Protein AF-A0A7R9MTL4-F1 (afdb_monomer_lite)

Secondary structure (DSSP, 8-state):
---PPPP----------------PPPP-------------------------------PPPPPHHHH---HHHHHHHHHHHHHHHHHHHHHHHHHHHHHHHHHGGGS-------TTTTPPPPTTPPPTT-HHHHHHHHHSTTHHHHTT--

Sequence (150 aa):
MGRKRKEEDVSDEDIDFEDIDGEEPLEQTVDSGQEVDDLEVEETNDEITDAKAEQKVLFPETSVLSQIKNKLRRREMYVKLKKQKKEAKKESRTERQNMAKAMGEKAIKQVPKTIESMREPDETMVDPEDEEVKIDESLDEMSAYFRKDV

Organism: NCBI:txid334625

Structure (mmCIF, N/CA/C/O backbone):
data_AF-A0A7R9MTL4-F1
#
_entry.id   AF-A0A7R9MTL4-F1
#
loop_
_atom_site.group_PDB
_atom_site.id
_atom_site.type_symbol
_atom_site.label_atom_id
_atom_site.label_alt_id
_atom_site.label_comp_id
_atom_site.label_asym_id
_atom_site.label_entity_id
_atom_site.label_seq_id
_atom_site.pdbx_PDB_ins_code
_atom_site.Cartn_x
_atom_site.Cartn_y
_atom_site.Cartn_z
_atom_site.occupancy
_atom_site.B_iso_or_equiv
_atom_site.auth_seq_id
_atom_site.auth_comp_id
_atom_site.auth_asym_id
_atom_site.auth_atom_id
_atom_site.pdbx_PDB_model_num
ATOM 1 N N . MET A 1 1 ? 29.303 24.421 34.034 1.00 43.44 1 MET A N 1
ATOM 2 C CA . MET A 1 1 ? 28.237 23.685 34.748 1.00 43.44 1 MET A CA 1
ATOM 3 C C . MET A 1 1 ? 28.032 22.332 34.076 1.00 43.44 1 MET A C 1
ATOM 5 O O . MET A 1 1 ? 27.235 22.226 33.156 1.00 43.44 1 MET A O 1
ATOM 9 N N . GLY A 1 2 ? 28.802 21.318 34.474 1.00 45.28 2 GLY A N 1
ATOM 10 C CA . GLY A 1 2 ? 28.614 19.940 34.012 1.00 45.28 2 GLY A CA 1
ATOM 11 C C . GLY A 1 2 ? 27.798 19.165 35.042 1.00 45.28 2 GLY A C 1
ATOM 12 O O . GLY A 1 2 ? 28.145 19.185 36.221 1.00 45.28 2 GLY A O 1
ATOM 13 N N . ARG A 1 3 ? 26.708 18.513 34.628 1.00 57.09 3 ARG A N 1
ATOM 14 C CA . ARG A 1 3 ? 25.953 17.609 35.507 1.00 57.09 3 ARG A CA 1
ATOM 15 C C . ARG A 1 3 ? 26.629 16.238 35.488 1.00 57.09 3 ARG A C 1
ATOM 17 O O . ARG A 1 3 ? 26.633 15.572 34.457 1.00 57.09 3 ARG A O 1
ATOM 24 N N . LYS A 1 4 ? 27.208 15.842 36.624 1.00 45.78 4 LYS A N 1
ATOM 25 C CA . LYS A 1 4 ? 27.644 14.466 36.899 1.00 45.78 4 LYS A CA 1
ATOM 26 C C . LYS A 1 4 ? 26.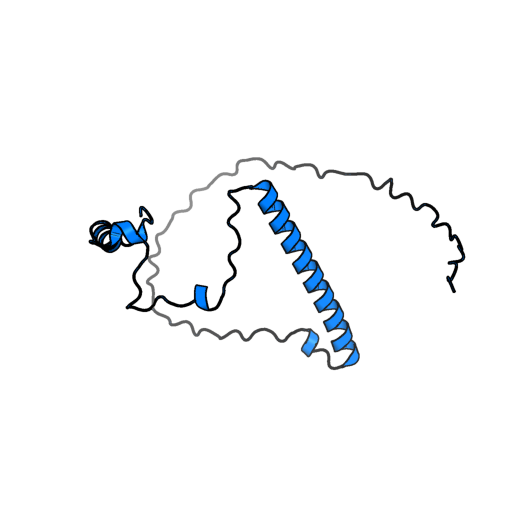401 13.569 36.971 1.00 45.78 4 LYS A C 1
ATOM 28 O O . LYS A 1 4 ? 25.476 13.892 37.714 1.00 45.78 4 LYS A O 1
ATOM 33 N N . ARG A 1 5 ? 26.370 12.475 36.204 1.00 54.62 5 ARG A N 1
ATOM 34 C CA . ARG A 1 5 ? 25.430 11.367 36.428 1.00 54.62 5 ARG A CA 1
ATOM 35 C C . ARG A 1 5 ? 25.953 10.567 37.621 1.00 54.62 5 ARG A C 1
ATOM 37 O O . ARG A 1 5 ? 27.121 10.195 37.625 1.00 54.62 5 ARG A O 1
ATOM 44 N N . LYS A 1 6 ? 25.115 10.414 38.644 1.00 49.44 6 LYS A N 1
ATOM 45 C CA . LYS A 1 6 ? 25.324 9.495 39.763 1.00 49.44 6 LYS A CA 1
ATOM 46 C C . LYS A 1 6 ? 24.877 8.108 39.291 1.00 49.44 6 LYS A C 1
ATOM 48 O O . LYS A 1 6 ? 23.799 8.007 38.710 1.00 49.44 6 LYS A O 1
ATOM 53 N N . GLU A 1 7 ? 25.734 7.120 39.493 1.00 50.44 7 GLU A N 1
ATOM 54 C CA . GLU A 1 7 ? 25.444 5.689 39.383 1.00 50.44 7 GLU A CA 1
ATOM 55 C C . GLU A 1 7 ? 24.475 5.278 40.497 1.00 50.44 7 GLU A C 1
ATOM 57 O O . GLU A 1 7 ? 24.648 5.726 41.631 1.00 50.44 7 GLU A O 1
ATOM 62 N N . GLU A 1 8 ? 23.496 4.436 40.171 1.00 49.03 8 GLU A N 1
ATOM 63 C CA . GLU A 1 8 ? 22.935 3.443 41.091 1.00 49.03 8 GLU A CA 1
ATOM 64 C C . GLU A 1 8 ? 22.718 2.161 40.279 1.00 49.03 8 GLU A C 1
ATOM 66 O O . GLU A 1 8 ? 21.912 2.125 39.346 1.00 49.03 8 GLU A O 1
ATOM 71 N N . ASP A 1 9 ? 23.526 1.157 40.608 1.00 45.81 9 ASP A N 1
ATOM 72 C CA . ASP A 1 9 ? 23.437 -0.217 40.141 1.00 45.81 9 ASP A CA 1
ATOM 73 C C . ASP A 1 9 ? 22.180 -0.883 40.719 1.00 45.81 9 ASP A C 1
ATOM 75 O O . ASP A 1 9 ? 21.939 -0.827 41.927 1.00 45.81 9 ASP A O 1
ATOM 79 N N . VAL A 1 10 ? 21.403 -1.551 39.866 1.00 51.12 10 VAL A N 1
ATOM 80 C CA . VAL A 1 10 ? 20.471 -2.601 40.285 1.00 51.12 10 VAL A CA 1
ATOM 81 C C . VAL A 1 10 ? 20.850 -3.844 39.495 1.00 51.12 10 VAL A C 1
ATOM 83 O O . VAL A 1 10 ? 20.811 -3.854 38.268 1.00 51.12 10 VAL A O 1
ATOM 86 N N . SER A 1 11 ? 21.303 -4.840 40.243 1.00 38.91 11 SER A N 1
ATOM 87 C CA . SER A 1 11 ? 21.580 -6.206 39.832 1.00 38.91 11 SER A CA 1
ATOM 88 C C . SER A 1 11 ? 20.337 -6.839 39.206 1.00 38.91 11 SER A C 1
ATOM 90 O O . SER A 1 11 ? 19.365 -7.089 39.917 1.00 38.91 11 SER A O 1
ATOM 92 N N . ASP A 1 12 ? 20.378 -7.112 37.904 1.00 42.69 12 ASP A N 1
ATOM 93 C CA . ASP A 1 12 ? 19.474 -8.087 37.298 1.00 42.69 12 ASP A CA 1
ATOM 94 C C . ASP A 1 12 ? 20.112 -9.460 37.499 1.00 42.69 12 ASP A C 1
ATOM 96 O O . ASP A 1 12 ? 21.080 -9.831 36.836 1.00 42.69 12 ASP A O 1
ATOM 100 N N . GLU A 1 13 ? 19.601 -10.140 38.520 1.00 44.97 13 GLU A N 1
ATOM 101 C CA . GLU A 1 13 ? 19.860 -11.536 38.827 1.00 44.97 13 GLU A CA 1
ATOM 102 C C . GLU A 1 13 ? 19.476 -12.428 37.642 1.00 44.97 13 GLU A C 1
ATOM 104 O O . GLU A 1 13 ? 18.471 -12.219 36.954 1.00 44.97 13 GLU A O 1
ATOM 109 N N . ASP A 1 14 ? 20.329 -13.420 37.432 1.00 41.97 14 ASP A N 1
ATOM 110 C CA . ASP A 1 14 ? 20.289 -14.421 36.384 1.00 41.97 14 ASP A CA 1
ATOM 111 C C . ASP A 1 14 ? 18.937 -15.157 36.341 1.00 41.97 14 ASP A C 1
ATOM 113 O O . ASP A 1 14 ? 18.472 -15.720 37.334 1.00 41.97 14 ASP A O 1
ATOM 117 N N . ILE A 1 15 ? 18.306 -15.186 35.163 1.00 41.72 15 ILE A N 1
ATOM 118 C CA . ILE A 1 15 ? 17.316 -16.213 34.826 1.00 41.72 15 ILE A CA 1
ATOM 119 C C . ILE A 1 15 ? 17.931 -17.037 33.703 1.00 41.72 15 ILE A C 1
ATOM 121 O O . ILE A 1 15 ? 17.840 -16.685 32.524 1.00 41.72 15 ILE A O 1
ATOM 125 N N . ASP A 1 16 ? 18.576 -18.121 34.117 1.00 33.78 16 ASP A N 1
ATOM 126 C CA . ASP A 1 16 ? 19.090 -19.178 33.262 1.00 33.78 16 ASP A CA 1
ATOM 127 C C . ASP A 1 16 ? 17.933 -19.781 32.449 1.00 33.78 16 ASP A C 1
ATOM 129 O O . ASP A 1 16 ? 17.029 -20.426 32.979 1.00 33.78 16 ASP A O 1
ATOM 133 N N . PHE A 1 17 ? 17.933 -19.517 31.141 1.00 45.72 17 PHE A N 1
ATOM 134 C CA . PHE A 1 17 ? 17.063 -20.159 30.152 1.00 45.72 17 PHE A CA 1
ATOM 135 C C . PHE A 1 17 ? 17.842 -21.300 29.484 1.00 45.72 17 PHE A C 1
ATOM 137 O O . PHE A 1 17 ? 18.039 -21.321 28.271 1.00 45.72 17 PHE A O 1
ATOM 144 N N . GLU A 1 18 ? 18.344 -22.220 30.299 1.00 46.16 18 GLU A N 1
ATOM 145 C CA . GLU A 1 18 ? 18.786 -23.544 29.868 1.00 46.16 18 GLU A CA 1
ATOM 146 C C . GLU A 1 18 ? 17.813 -24.563 30.487 1.00 46.16 18 GLU A C 1
ATOM 148 O O . GLU A 1 18 ? 17.325 -24.349 31.594 1.00 46.16 18 GLU A O 1
ATOM 153 N N . ASP A 1 19 ? 17.488 -25.616 29.731 1.00 42.50 19 ASP A N 1
ATOM 154 C CA . ASP A 1 19 ? 16.594 -26.743 30.071 1.00 42.50 19 ASP A CA 1
ATOM 155 C C . ASP A 1 19 ? 15.106 -26.637 29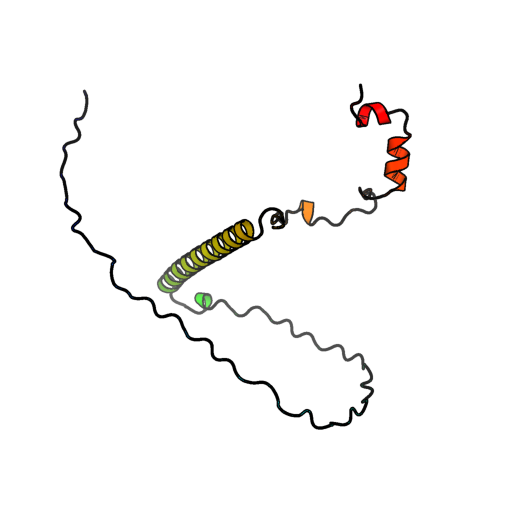.662 1.00 42.50 19 ASP A C 1
ATOM 157 O O . ASP A 1 19 ? 14.190 -26.794 30.472 1.00 42.50 19 ASP A O 1
ATOM 161 N N . ILE A 1 20 ? 14.838 -26.490 28.357 1.00 42.34 20 ILE A N 1
ATOM 162 C CA . ILE A 1 20 ? 13.686 -27.182 27.744 1.00 42.34 20 ILE A CA 1
ATOM 163 C C . ILE A 1 20 ? 14.208 -28.005 26.568 1.00 42.34 20 ILE A C 1
ATOM 165 O O . ILE A 1 20 ? 14.437 -27.499 25.468 1.00 42.34 20 ILE A O 1
ATOM 169 N N . ASP A 1 21 ? 14.430 -29.275 26.881 1.00 37.78 21 ASP A N 1
ATOM 170 C CA . ASP A 1 21 ? 14.909 -30.337 26.016 1.00 37.78 21 ASP A CA 1
ATOM 171 C C . ASP A 1 21 ? 14.090 -30.476 24.730 1.00 37.78 21 ASP A C 1
ATOM 173 O O . ASP A 1 21 ? 12.860 -30.369 24.708 1.00 37.78 21 ASP A O 1
ATOM 177 N N . GLY A 1 22 ? 14.813 -30.731 23.641 1.00 45.78 22 GLY A N 1
ATOM 178 C CA . GLY A 1 22 ? 14.243 -31.108 22.362 1.00 45.78 22 GLY A CA 1
ATOM 179 C C . GLY A 1 22 ? 13.649 -32.513 22.394 1.00 45.78 22 GLY A C 1
ATOM 180 O O . GLY A 1 22 ? 14.281 -33.461 22.850 1.00 45.78 22 GLY A O 1
ATOM 181 N N . GLU A 1 23 ? 12.473 -32.648 21.793 1.00 48.28 23 GLU A N 1
ATOM 182 C CA . GLU A 1 23 ? 12.003 -33.911 21.236 1.00 48.28 23 GLU A CA 1
ATOM 183 C C . GLU A 1 23 ? 11.584 -33.668 19.781 1.00 48.28 23 GLU A C 1
ATOM 185 O O . GLU A 1 23 ? 10.678 -32.885 19.482 1.00 48.28 23 GLU A O 1
ATOM 190 N N . GLU A 1 24 ? 12.300 -34.318 18.865 1.00 55.97 24 GLU A N 1
ATOM 191 C CA . GLU A 1 24 ? 11.935 -34.446 17.456 1.00 55.97 24 GLU A CA 1
ATOM 192 C C . GLU A 1 24 ? 10.716 -35.378 17.313 1.00 55.97 24 GLU A C 1
ATOM 194 O O . GLU A 1 24 ? 10.703 -36.452 17.921 1.00 55.97 24 GLU A O 1
ATOM 199 N N . PRO A 1 25 ? 9.699 -35.055 16.494 1.00 44.91 25 PRO A N 1
ATOM 200 C CA . PRO A 1 25 ? 8.652 -36.018 16.185 1.00 44.91 25 PRO A CA 1
ATOM 201 C C . PRO A 1 25 ? 9.086 -36.973 15.059 1.00 44.91 25 PRO A C 1
ATOM 203 O O . PRO A 1 25 ? 9.337 -36.561 13.928 1.00 44.91 25 PRO A O 1
ATOM 206 N N . LEU A 1 26 ? 9.122 -38.263 15.403 1.00 39.19 26 LEU A N 1
ATOM 207 C CA . LEU A 1 26 ? 9.328 -39.430 14.539 1.00 39.19 26 LEU A CA 1
ATOM 208 C C . LEU A 1 26 ? 8.418 -39.439 13.295 1.00 39.19 26 LEU A C 1
ATOM 210 O O . LEU A 1 26 ? 7.195 -39.332 13.400 1.00 39.19 26 LEU A O 1
ATOM 214 N N . GLU A 1 27 ? 9.024 -39.666 12.129 1.00 37.72 27 GLU A N 1
ATOM 215 C CA . GLU A 1 27 ? 8.343 -39.959 10.865 1.00 37.72 27 GLU A CA 1
ATOM 216 C C . GLU A 1 27 ? 7.611 -41.313 10.938 1.00 37.72 27 GLU A C 1
ATOM 218 O O . GLU A 1 27 ? 8.221 -42.352 11.196 1.00 37.72 27 GLU A O 1
ATOM 223 N N . GLN A 1 28 ? 6.301 -41.321 10.674 1.00 35.16 28 GLN A N 1
ATOM 224 C CA . GLN A 1 28 ? 5.556 -42.541 10.355 1.00 35.16 28 GLN A CA 1
ATOM 225 C C . GLN A 1 28 ? 5.428 -42.676 8.839 1.00 35.16 28 GLN A C 1
ATOM 227 O O . GLN A 1 28 ? 4.692 -41.940 8.182 1.00 35.16 28 GLN A O 1
ATOM 232 N N . THR A 1 29 ? 6.143 -43.657 8.300 1.00 34.06 29 THR A N 1
ATOM 233 C CA . THR A 1 29 ? 5.921 -44.228 6.977 1.00 34.06 29 THR A CA 1
ATOM 234 C C . THR A 1 29 ? 4.699 -45.146 7.037 1.00 34.06 29 THR A C 1
ATOM 236 O O . THR A 1 29 ? 4.691 -46.138 7.765 1.00 34.06 29 THR A O 1
ATOM 239 N N . VAL A 1 30 ? 3.650 -44.829 6.274 1.00 39.16 30 VAL A N 1
ATOM 240 C CA . VAL A 1 30 ? 2.573 -45.781 5.969 1.00 39.16 30 VAL A CA 1
ATOM 241 C C . VAL A 1 30 ? 2.644 -46.169 4.500 1.00 39.16 30 VAL A C 1
ATOM 243 O O . VAL A 1 30 ? 2.330 -45.408 3.590 1.00 39.16 30 VAL A O 1
ATOM 246 N N . ASP A 1 31 ? 3.226 -47.351 4.368 1.00 31.19 31 ASP A N 1
ATOM 247 C CA . ASP A 1 31 ? 3.025 -48.432 3.420 1.00 31.19 31 ASP A CA 1
ATOM 248 C C . ASP A 1 31 ? 2.074 -48.222 2.231 1.00 31.19 31 ASP A C 1
ATOM 250 O O . ASP A 1 31 ? 0.914 -47.822 2.330 1.00 31.19 31 ASP A O 1
ATOM 254 N N . SER A 1 32 ? 2.641 -48.589 1.093 1.00 32.59 32 SER A N 1
ATOM 255 C CA . SER A 1 32 ? 2.067 -48.756 -0.226 1.00 32.59 32 SER A CA 1
ATOM 256 C C . SER A 1 32 ? 1.044 -49.885 -0.304 1.00 32.59 32 SER A C 1
ATOM 258 O O . SER A 1 32 ? 1.270 -50.973 0.211 1.00 32.59 32 SER A O 1
ATOM 260 N N . GLY A 1 33 ? 0.029 -49.673 -1.141 1.00 36.09 33 GLY A N 1
ATOM 261 C CA . GLY A 1 33 ? -0.647 -50.756 -1.850 1.00 36.09 33 GLY A CA 1
ATOM 262 C C . GLY A 1 33 ? -2.014 -51.114 -1.291 1.00 36.09 33 GLY A C 1
ATOM 263 O O . GLY A 1 33 ? -2.142 -51.996 -0.448 1.00 36.09 33 GLY A O 1
ATOM 264 N N . GLN A 1 34 ? -3.054 -50.507 -1.861 1.00 37.84 34 GLN A N 1
ATOM 265 C CA . GLN A 1 34 ? -4.348 -51.167 -1.917 1.00 37.84 34 GLN A CA 1
ATOM 266 C C . GLN A 1 34 ? -4.980 -50.982 -3.295 1.00 37.84 34 GLN A C 1
ATOM 268 O O . GLN A 1 34 ? -4.910 -49.913 -3.899 1.00 37.84 34 GLN A O 1
ATOM 273 N N . GLU A 1 35 ? -5.466 -52.115 -3.781 1.00 33.41 35 GLU A N 1
ATOM 274 C CA . GLU A 1 35 ? -5.873 -52.477 -5.131 1.00 33.41 35 GLU A CA 1
ATOM 275 C C . GLU A 1 35 ? -6.940 -51.537 -5.711 1.00 33.41 35 GLU A C 1
ATOM 277 O O . GLU A 1 35 ? -7.891 -51.146 -5.036 1.00 33.41 35 GLU A O 1
ATOM 282 N N . VAL A 1 36 ? -6.757 -51.165 -6.980 1.00 34.59 36 VAL A N 1
ATOM 283 C CA . VAL A 1 36 ? -7.752 -50.450 -7.783 1.00 34.59 36 VAL A CA 1
ATOM 284 C C . VAL A 1 36 ? -8.660 -51.484 -8.443 1.00 34.59 36 VAL A C 1
ATOM 286 O O . VAL A 1 36 ? -8.290 -52.077 -9.451 1.00 34.59 36 VAL A O 1
ATOM 289 N N . ASP A 1 37 ? -9.824 -51.724 -7.843 1.00 34.00 37 ASP A N 1
ATOM 290 C CA . ASP A 1 37 ? -10.902 -52.479 -8.480 1.00 34.00 37 ASP A CA 1
ATOM 291 C C . ASP A 1 37 ? -11.561 -51.630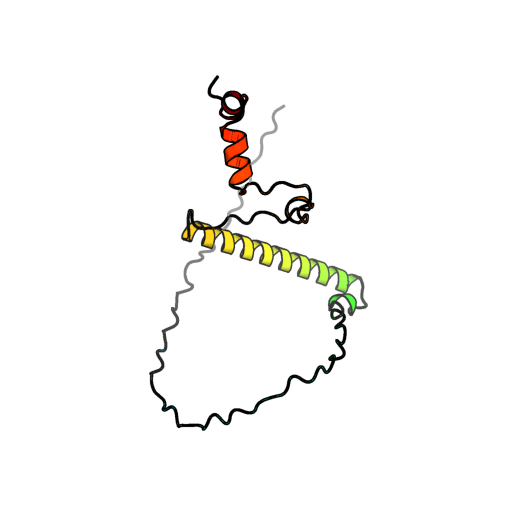 -9.576 1.00 34.00 37 ASP A C 1
ATOM 293 O O . ASP A 1 37 ? -11.927 -50.468 -9.368 1.00 34.00 37 ASP A O 1
ATOM 297 N N . ASP A 1 38 ? -11.687 -52.248 -10.748 1.00 36.47 38 ASP A N 1
ATOM 298 C CA . ASP A 1 38 ? -12.305 -51.739 -11.966 1.00 36.47 38 ASP A CA 1
ATOM 299 C C . ASP A 1 38 ? -13.729 -51.208 -11.718 1.00 36.47 38 ASP A C 1
ATOM 301 O O . ASP A 1 38 ? -14.662 -51.965 -11.440 1.00 36.47 38 ASP A O 1
ATOM 305 N N . LEU A 1 39 ? -13.912 -49.894 -11.876 1.00 37.19 39 LEU A N 1
ATOM 306 C CA . LEU A 1 39 ? -15.225 -49.264 -11.999 1.00 37.19 39 LEU A CA 1
ATOM 307 C C . LEU A 1 39 ? -15.362 -48.678 -13.404 1.00 37.19 39 LEU A C 1
ATOM 309 O O . LEU A 1 39 ? -14.647 -47.749 -13.784 1.00 37.19 39 LEU A O 1
ATOM 313 N N . GLU A 1 40 ? -16.287 -49.271 -14.158 1.00 38.22 40 GLU A N 1
ATOM 314 C CA . GLU A 1 40 ? -16.760 -48.847 -15.474 1.00 38.22 40 GLU A CA 1
ATOM 315 C C . GLU A 1 40 ? -17.004 -47.331 -15.516 1.00 38.22 40 GLU A C 1
ATOM 317 O O . GLU A 1 40 ? -17.852 -46.789 -14.805 1.00 38.22 40 GLU A O 1
ATOM 322 N N . VAL A 1 41 ? -16.251 -46.641 -16.376 1.00 39.88 41 VAL A N 1
ATOM 323 C CA . VAL A 1 41 ? -16.496 -45.241 -16.726 1.00 39.88 41 VAL A CA 1
ATOM 324 C C . VAL A 1 41 ? -17.621 -45.222 -17.758 1.00 39.88 41 VAL A C 1
ATOM 326 O O . VAL A 1 41 ? -17.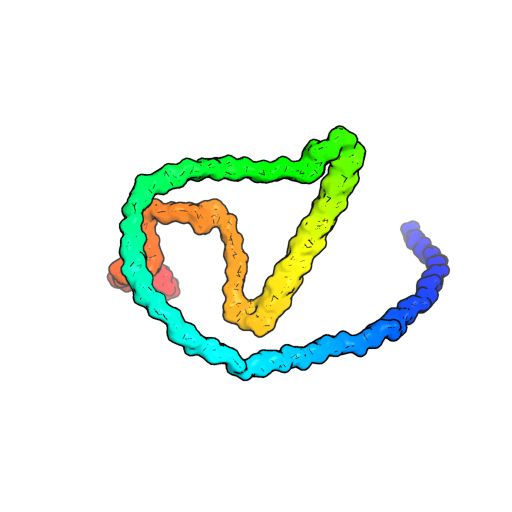385 -45.276 -18.962 1.00 39.88 41 VAL A O 1
ATOM 329 N N . GLU A 1 42 ? -18.858 -45.180 -17.272 1.00 41.78 42 GLU A N 1
ATOM 330 C CA . GLU A 1 42 ? -20.013 -44.782 -18.075 1.00 41.78 42 GLU A CA 1
ATOM 331 C C . GLU A 1 42 ? -19.890 -43.278 -18.368 1.00 41.78 42 GLU A C 1
ATOM 333 O O . GLU A 1 42 ? -20.076 -42.428 -17.490 1.00 41.78 42 GLU A O 1
ATOM 338 N N . GLU A 1 43 ? -19.524 -42.947 -19.609 1.00 43.44 43 GLU A N 1
ATOM 339 C CA . GLU A 1 43 ? -19.521 -41.582 -20.137 1.00 43.44 43 GLU A CA 1
ATOM 340 C C . GLU A 1 43 ? -20.956 -41.035 -20.163 1.00 43.44 43 GLU A C 1
ATOM 342 O O . GLU A 1 43 ? -21.703 -41.170 -21.135 1.00 43.44 43 GLU A O 1
ATOM 347 N N . THR A 1 44 ? -21.350 -40.382 -19.074 1.00 32.12 44 THR A N 1
ATOM 348 C CA . THR A 1 44 ? -22.546 -39.545 -19.046 1.00 32.12 44 THR A CA 1
ATOM 349 C C . THR A 1 44 ? -22.204 -38.204 -19.692 1.00 32.12 44 THR A C 1
ATOM 351 O O . THR A 1 44 ? -21.506 -37.362 -19.135 1.00 32.12 44 THR A O 1
ATOM 354 N N . ASN A 1 45 ? -22.661 -38.040 -20.937 1.00 41.53 45 ASN A N 1
ATOM 355 C CA . ASN A 1 45 ? -22.710 -36.755 -21.627 1.00 41.53 45 ASN A CA 1
ATOM 356 C C . ASN A 1 45 ? -23.665 -35.824 -20.867 1.00 41.53 45 ASN A C 1
ATOM 358 O O . ASN A 1 45 ? -24.861 -35.781 -21.156 1.00 41.53 45 ASN A O 1
ATOM 362 N N . ASP A 1 46 ? -23.133 -35.086 -19.897 1.00 37.12 46 ASP A N 1
ATOM 363 C CA . ASP A 1 46 ? -23.851 -34.000 -19.242 1.00 37.12 46 ASP A CA 1
ATOM 364 C C . ASP A 1 46 ? -23.862 -32.781 -20.171 1.00 37.12 46 ASP A C 1
ATOM 366 O O . ASP A 1 46 ? -22.915 -31.996 -20.266 1.00 37.12 46 ASP A O 1
ATOM 370 N N . GLU A 1 47 ? -24.967 -32.661 -20.903 1.00 39.75 47 GLU A N 1
ATOM 371 C CA . GLU A 1 47 ? -25.345 -31.480 -21.665 1.00 39.75 47 GLU A CA 1
ATOM 372 C C . GLU A 1 47 ? -25.244 -30.229 -20.776 1.00 39.75 47 GLU A C 1
ATOM 374 O O . GLU A 1 47 ? -25.928 -30.091 -19.758 1.00 39.75 47 GLU A O 1
ATOM 379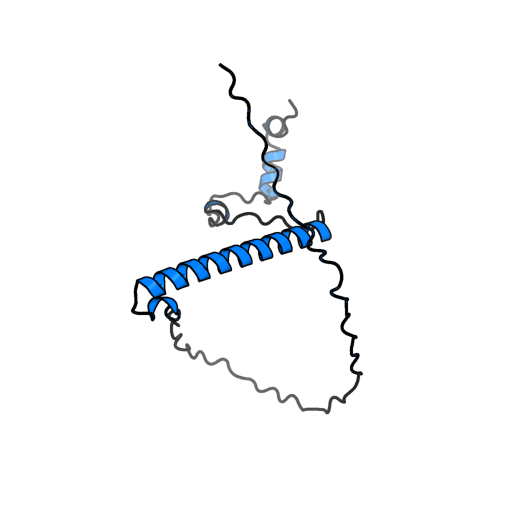 N N . ILE A 1 48 ? -24.389 -29.286 -21.177 1.00 39.44 48 ILE A N 1
ATOM 380 C CA . ILE A 1 48 ? -24.279 -27.964 -20.558 1.00 39.44 48 ILE A CA 1
ATOM 381 C C . ILE A 1 48 ? -25.571 -27.206 -20.871 1.00 39.44 48 ILE A C 1
ATOM 383 O O . ILE A 1 48 ? -25.694 -26.533 -21.893 1.00 39.44 48 ILE A O 1
ATOM 387 N N . THR A 1 49 ? -26.567 -27.329 -19.998 1.00 33.50 49 THR A N 1
ATOM 388 C CA . THR A 1 49 ? -27.721 -26.435 -20.013 1.00 33.50 49 THR A CA 1
ATOM 389 C C . THR A 1 49 ? -27.322 -25.122 -19.348 1.00 33.50 49 THR A C 1
ATOM 391 O O . THR A 1 49 ? -26.946 -25.113 -18.174 1.00 33.50 49 THR A O 1
ATOM 394 N N . ASP A 1 50 ? -27.431 -24.017 -20.089 1.00 42.28 50 ASP A N 1
ATOM 395 C CA . ASP A 1 50 ? -27.252 -22.635 -19.632 1.00 42.28 50 ASP A CA 1
ATOM 396 C C . ASP A 1 50 ? -28.302 -22.237 -18.574 1.00 42.28 50 ASP A C 1
ATOM 398 O O . ASP A 1 50 ? -29.197 -21.418 -18.794 1.00 42.28 50 ASP A O 1
ATOM 402 N N . ALA A 1 51 ? -28.201 -22.810 -17.378 1.00 43.91 51 ALA A N 1
ATOM 403 C CA . ALA A 1 51 ? -28.897 -22.337 -16.198 1.00 43.91 51 ALA A CA 1
ATOM 404 C C . ALA A 1 51 ? -28.016 -21.272 -15.548 1.00 43.91 51 ALA A C 1
ATOM 406 O O . ALA A 1 51 ? -27.083 -21.562 -14.800 1.00 43.91 51 ALA A O 1
ATOM 407 N N . LYS A 1 52 ? -28.316 -20.011 -15.865 1.00 46.50 52 LYS A N 1
ATOM 408 C CA . LYS A 1 52 ? -27.782 -18.814 -15.212 1.00 46.50 52 LYS A CA 1
ATOM 409 C C . LYS A 1 52 ? -28.075 -18.901 -13.711 1.00 46.50 52 LYS A C 1
ATOM 411 O O . LYS A 1 52 ? -29.111 -18.437 -13.244 1.00 46.50 52 LYS A O 1
ATOM 416 N N . ALA A 1 53 ? -27.174 -19.554 -12.981 1.00 51.38 53 ALA A N 1
ATOM 417 C CA . ALA A 1 53 ? -27.224 -19.700 -11.541 1.00 51.38 53 ALA A CA 1
ATOM 418 C C . ALA A 1 53 ? -27.319 -18.301 -10.936 1.00 51.38 53 ALA A C 1
ATOM 420 O O . ALA A 1 53 ? -26.449 -17.456 -11.156 1.00 51.38 53 ALA A O 1
ATOM 421 N N . GLU A 1 54 ? -28.412 -18.045 -10.224 1.00 59.44 54 GLU A N 1
ATOM 422 C CA . GLU A 1 54 ? -28.624 -16.824 -9.465 1.00 59.44 54 GLU A CA 1
ATOM 423 C C . GLU A 1 54 ? -27.452 -16.659 -8.495 1.00 59.44 54 GLU A C 1
ATOM 425 O O . GLU A 1 54 ? -27.396 -17.282 -7.432 1.00 59.44 54 GLU A O 1
ATOM 430 N N . GLN A 1 55 ? -26.469 -15.852 -8.891 1.00 66.38 55 GLN A N 1
ATOM 431 C CA . GLN A 1 55 ? -25.328 -15.520 -8.059 1.00 66.38 55 GLN A CA 1
ATOM 432 C C . GLN A 1 55 ? -25.852 -14.727 -6.862 1.00 66.38 55 GLN A C 1
ATOM 434 O O . GLN A 1 55 ? -26.008 -13.506 -6.913 1.00 66.38 55 GLN A O 1
ATOM 439 N N . LYS A 1 56 ? -26.153 -15.430 -5.767 1.00 69.50 56 LYS A N 1
ATOM 440 C CA . LYS A 1 56 ? -26.353 -14.814 -4.458 1.00 69.50 56 LYS A CA 1
ATOM 441 C C . LYS A 1 56 ? -25.081 -14.048 -4.134 1.00 69.50 56 LYS A C 1
ATOM 443 O O . LYS A 1 56 ? -24.054 -14.640 -3.815 1.00 69.50 56 LYS A O 1
ATOM 448 N N . VAL A 1 57 ? -25.158 -12.725 -4.230 1.00 71.69 57 VAL A N 1
ATOM 449 C CA . VAL A 1 57 ? -24.108 -11.819 -3.776 1.00 71.69 57 VAL A CA 1
ATOM 450 C C . VAL A 1 57 ? -23.929 -12.067 -2.277 1.00 71.69 57 VAL A C 1
ATOM 452 O O . VAL A 1 57 ? -24.751 -11.638 -1.466 1.00 71.69 57 VAL A O 1
ATOM 455 N N . LEU A 1 58 ? -22.894 -12.826 -1.902 1.00 74.88 58 LEU A N 1
ATOM 456 C CA . LEU A 1 58 ? -22.526 -13.010 -0.504 1.00 74.88 58 LEU A CA 1
ATOM 457 C C . LEU A 1 58 ? -21.984 -11.678 0.007 1.00 74.88 58 LEU A C 1
ATOM 459 O O . LEU A 1 58 ? -20.864 -11.273 -0.307 1.00 74.88 58 LEU A O 1
ATOM 463 N N . PHE A 1 59 ? -22.795 -10.982 0.795 1.00 70.62 59 PHE A N 1
ATOM 464 C CA . PHE A 1 59 ? -22.305 -9.850 1.561 1.00 70.62 59 PHE A CA 1
ATOM 465 C C . PHE A 1 59 ? -21.268 -10.346 2.574 1.00 70.62 59 PHE A C 1
ATOM 467 O O . PHE A 1 59 ? -21.464 -11.406 3.175 1.00 70.62 59 PHE A O 1
ATOM 474 N N . PRO A 1 60 ? -20.169 -9.602 2.784 1.00 74.50 60 PRO A N 1
ATOM 475 C CA . PRO A 1 60 ? -19.173 -9.989 3.767 1.00 74.50 60 PRO A CA 1
ATOM 476 C C . PRO A 1 60 ? -19.824 -10.061 5.148 1.00 74.50 60 PRO A C 1
ATOM 478 O O . PRO A 1 60 ? -20.553 -9.146 5.548 1.00 74.50 60 PRO A O 1
ATOM 481 N N . GLU A 1 61 ? -19.555 -11.143 5.881 1.00 77.94 61 GLU A N 1
ATOM 482 C CA . GLU A 1 61 ? -20.070 -11.297 7.236 1.00 77.94 61 GLU A CA 1
ATOM 483 C C . GLU A 1 61 ? -19.677 -10.093 8.098 1.00 77.94 61 GLU A C 1
ATOM 485 O O . GLU A 1 61 ? -18.557 -9.569 8.040 1.00 77.94 61 GLU A O 1
ATOM 490 N N . THR A 1 62 ? -20.623 -9.623 8.910 1.00 75.06 62 THR A N 1
ATOM 491 C CA . THR A 1 62 ? -20.385 -8.474 9.780 1.00 75.06 62 THR A CA 1
ATOM 492 C C . THR A 1 62 ? -19.213 -8.771 10.713 1.00 75.06 62 THR A C 1
ATOM 494 O O . THR A 1 62 ? -19.211 -9.795 11.391 1.00 75.06 62 THR A O 1
ATOM 497 N N . SER A 1 63 ? -18.237 -7.861 10.794 1.00 78.00 63 SER A N 1
ATOM 498 C CA . SER A 1 63 ? -17.103 -8.003 11.714 1.00 78.00 63 SER A CA 1
ATOM 499 C C . SER A 1 63 ? -17.583 -8.307 13.138 1.00 78.00 63 SER A C 1
ATOM 501 O O . SER A 1 63 ? -18.383 -7.548 13.691 1.00 78.00 63 SER A O 1
ATOM 503 N N . VAL A 1 64 ? -17.036 -9.360 13.756 1.00 83.31 64 VAL A N 1
ATOM 504 C CA . VAL A 1 64 ? -17.357 -9.806 15.129 1.00 83.31 64 VAL A CA 1
ATOM 505 C C . VAL A 1 64 ? -17.273 -8.657 16.150 1.00 83.31 64 VAL A C 1
ATOM 507 O O . VAL A 1 64 ? -18.038 -8.589 17.108 1.00 83.31 64 VAL A O 1
ATOM 510 N N . LEU A 1 65 ? -16.398 -7.672 15.916 1.00 87.00 65 LEU A N 1
ATOM 511 C CA . LEU A 1 65 ? -16.272 -6.484 16.768 1.00 87.00 65 LEU A CA 1
ATOM 512 C C . LEU A 1 65 ? -17.493 -5.553 16.707 1.00 87.00 65 LEU A C 1
ATOM 514 O O . LEU A 1 65 ? -17.831 -4.919 17.708 1.00 87.00 65 LEU A O 1
ATOM 518 N N . SER A 1 66 ? -18.159 -5.456 15.555 1.00 86.06 66 SER A N 1
ATOM 519 C CA . SER A 1 66 ? -19.340 -4.602 15.365 1.00 86.06 66 SER A CA 1
ATOM 520 C C . SER A 1 66 ? -20.532 -5.078 16.205 1.00 86.06 66 SER A C 1
ATOM 522 O O . SER A 1 66 ? -21.303 -4.266 16.719 1.00 86.06 66 SER A O 1
ATOM 524 N N . GLN A 1 67 ? -20.622 -6.391 16.431 1.00 89.75 67 GLN A N 1
ATOM 525 C CA . GLN A 1 67 ? -21.684 -7.033 17.208 1.00 89.75 67 GLN A CA 1
ATOM 526 C C . GLN A 1 67 ? -21.604 -6.696 18.714 1.00 89.75 67 GLN A C 1
ATOM 528 O O . GLN A 1 67 ? -22.616 -6.702 19.418 1.00 89.75 67 GLN A O 1
ATOM 533 N N . ILE A 1 68 ? -20.421 -6.326 19.228 1.00 92.81 68 ILE A N 1
ATOM 534 C CA . ILE A 1 68 ? -20.217 -5.964 20.640 1.00 92.81 68 ILE A CA 1
ATOM 535 C C . ILE A 1 68 ? -20.789 -4.571 20.903 1.00 92.81 68 ILE A C 1
ATOM 537 O O . ILE A 1 68 ? -20.153 -3.568 20.588 1.00 92.81 68 ILE A O 1
ATOM 541 N N . LYS A 1 69 ? -21.963 -4.466 21.532 1.00 94.19 69 LYS A N 1
ATOM 542 C CA . LYS A 1 69 ? -22.634 -3.175 21.804 1.00 94.19 69 LYS A CA 1
ATOM 543 C C . LYS A 1 69 ? -21.821 -2.214 22.693 1.00 94.19 69 LYS A C 1
ATOM 545 O O . LYS A 1 69 ? -21.883 -1.004 22.501 1.00 94.19 69 LYS A O 1
ATOM 550 N N . ASN A 1 70 ? -21.034 -2.729 23.641 1.00 96.00 70 ASN A N 1
ATOM 551 C CA . ASN A 1 70 ? -20.252 -1.902 24.569 1.00 96.00 70 ASN A CA 1
ATOM 552 C C . ASN A 1 70 ? -19.030 -1.258 23.879 1.00 96.00 70 ASN A C 1
ATOM 554 O O . ASN A 1 70 ? -18.127 -1.957 23.419 1.00 96.00 70 ASN A O 1
ATOM 558 N N . LYS A 1 71 ? -18.969 0.082 23.877 1.00 94.69 71 LYS A N 1
ATOM 559 C CA . LYS A 1 71 ? -17.912 0.873 23.220 1.00 94.69 71 LYS A CA 1
ATOM 560 C C . LYS A 1 71 ? -16.510 0.639 23.796 1.00 94.69 71 LYS A C 1
ATOM 562 O O . LYS A 1 71 ? -15.555 0.574 23.022 1.00 94.69 71 LYS A O 1
ATOM 567 N N . LEU A 1 72 ? -16.375 0.515 25.118 1.00 96.19 72 LEU A N 1
ATOM 568 C CA . LEU A 1 72 ? -15.078 0.310 25.775 1.00 96.19 72 LEU A CA 1
ATOM 569 C C . LEU A 1 72 ? -14.521 -1.073 25.435 1.00 96.19 72 LEU A C 1
ATOM 571 O O . LEU A 1 72 ? -13.429 -1.170 24.878 1.00 96.19 72 LEU A O 1
ATOM 575 N N . ARG A 1 73 ? -15.330 -2.125 25.621 1.00 95.75 73 ARG A N 1
ATOM 576 C CA . ARG A 1 73 ? -14.937 -3.493 25.242 1.00 95.75 73 ARG A CA 1
ATOM 577 C C . ARG A 1 73 ? -14.643 -3.634 23.752 1.00 95.75 73 ARG A C 1
ATOM 579 O O . ARG A 1 73 ? -13.660 -4.269 23.381 1.00 95.75 73 ARG A O 1
ATOM 586 N N . ARG A 1 74 ? -15.448 -3.010 22.886 1.00 96.00 74 ARG A N 1
ATOM 587 C CA . ARG A 1 74 ? -15.205 -3.005 21.436 1.00 96.00 74 ARG A CA 1
ATOM 588 C C . ARG A 1 74 ? -13.847 -2.387 21.096 1.00 96.00 74 ARG A C 1
ATOM 590 O O . ARG A 1 74 ? -13.109 -2.940 20.283 1.00 96.00 74 ARG A O 1
ATOM 597 N N . ARG A 1 75 ? -13.500 -1.260 21.728 1.00 95.00 75 ARG A N 1
ATOM 598 C CA . ARG A 1 75 ? -12.205 -0.588 21.541 1.00 95.00 75 ARG A CA 1
ATOM 599 C C . ARG A 1 75 ? -11.044 -1.465 22.010 1.00 95.00 75 ARG A C 1
ATOM 601 O O . ARG A 1 75 ? -10.065 -1.590 21.282 1.00 95.00 75 ARG A O 1
ATOM 608 N N . GLU A 1 76 ? -11.148 -2.073 23.188 1.00 96.38 76 GLU A N 1
ATOM 609 C CA . GLU A 1 76 ? -10.114 -2.964 23.734 1.00 96.38 76 GLU A CA 1
ATOM 610 C C . GLU A 1 76 ? -9.848 -4.157 22.811 1.00 96.38 76 GLU A C 1
ATOM 612 O O . GLU A 1 76 ? -8.700 -4.432 22.462 1.00 96.38 76 GLU A O 1
ATOM 617 N N . MET A 1 77 ? -10.910 -4.825 22.353 1.00 95.56 77 MET A N 1
ATOM 618 C CA . MET A 1 77 ? -10.798 -5.950 21.422 1.00 95.56 77 MET A CA 1
ATOM 619 C C . MET A 1 77 ? -10.219 -5.521 20.069 1.00 95.56 77 MET A C 1
ATOM 621 O O . MET A 1 77 ? -9.375 -6.223 19.517 1.00 95.56 77 MET A O 1
ATOM 625 N N . TYR A 1 78 ? -10.591 -4.341 19.560 1.00 95.38 78 TYR A N 1
ATOM 626 C CA . TYR A 1 78 ? -10.003 -3.792 18.336 1.00 95.38 78 TYR A CA 1
ATOM 627 C C . TYR A 1 78 ? -8.494 -3.548 18.468 1.00 95.38 78 TYR A C 1
ATOM 629 O O . TYR A 1 78 ? -7.735 -3.877 17.558 1.00 95.38 78 TYR A O 1
ATOM 637 N N . VAL A 1 79 ? -8.039 -3.002 19.600 1.00 96.56 79 VAL A N 1
ATOM 638 C CA . VAL A 1 79 ? -6.607 -2.779 19.855 1.00 96.56 79 VAL A CA 1
ATOM 639 C C . VAL A 1 79 ? -5.849 -4.108 19.904 1.00 96.56 79 VAL A C 1
ATOM 641 O O . VAL A 1 79 ? -4.793 -4.219 19.280 1.00 96.56 79 VAL A O 1
ATOM 644 N N . LYS A 1 80 ? -6.406 -5.131 20.569 1.00 96.25 80 LYS A N 1
ATOM 645 C CA . LYS A 1 80 ? -5.829 -6.486 20.603 1.00 96.25 80 LYS A CA 1
ATOM 646 C C . LYS A 1 80 ? -5.732 -7.097 19.204 1.00 96.25 80 LYS A C 1
ATOM 648 O O . LYS A 1 80 ? -4.653 -7.521 18.802 1.00 96.25 80 LYS A O 1
ATOM 653 N N . LEU A 1 81 ? -6.813 -7.044 18.427 1.00 95.25 81 LEU A N 1
ATOM 654 C CA . LEU A 1 81 ? -6.842 -7.544 17.050 1.00 95.25 81 LEU A CA 1
ATOM 655 C C . LEU A 1 81 ? -5.844 -6.797 16.154 1.00 95.25 81 LEU A C 1
ATOM 657 O O . LEU A 1 81 ? -5.159 -7.405 15.334 1.00 95.25 81 LEU A O 1
ATOM 661 N N . LYS A 1 82 ? -5.708 -5.476 16.319 1.00 96.00 82 LYS A N 1
ATOM 662 C CA . LYS A 1 82 ? -4.715 -4.679 15.585 1.00 96.00 82 LYS A CA 1
ATOM 663 C C . LYS A 1 82 ? -3.281 -5.089 15.938 1.00 96.00 82 LYS A C 1
ATOM 665 O O . LYS A 1 82 ? -2.435 -5.105 15.044 1.00 96.00 82 LYS A O 1
ATOM 670 N N . LYS A 1 83 ? -3.007 -5.420 17.206 1.00 97.44 83 LYS A N 1
ATOM 671 C CA . LYS A 1 83 ? -1.705 -5.940 17.654 1.00 97.44 83 LYS A CA 1
ATOM 672 C C . LYS A 1 83 ? -1.411 -7.305 17.019 1.00 97.44 83 LYS A C 1
ATOM 674 O O . LYS A 1 83 ? -0.391 -7.423 16.350 1.00 97.44 83 LYS A O 1
ATOM 679 N N . GLN A 1 84 ? -2.351 -8.247 17.097 1.00 96.31 84 GLN A N 1
ATOM 680 C CA . GLN A 1 84 ? -2.229 -9.576 16.478 1.00 96.31 84 GLN A CA 1
ATOM 681 C C . GLN A 1 84 ? -1.981 -9.489 14.964 1.00 96.31 84 GLN A C 1
ATOM 683 O O . GLN A 1 84 ? -1.062 -10.105 14.440 1.00 96.31 84 GLN A O 1
ATOM 688 N N . LYS A 1 85 ? -2.725 -8.633 14.245 1.00 96.50 85 LYS A N 1
ATOM 689 C CA . LYS A 1 85 ? -2.493 -8.402 12.806 1.00 96.50 85 LYS A CA 1
ATOM 690 C C . LYS A 1 85 ? -1.100 -7.844 12.503 1.00 96.50 85 LYS A C 1
ATOM 692 O O . LYS A 1 85 ? -0.548 -8.115 11.439 1.00 96.50 85 LYS A O 1
ATOM 697 N N . LYS A 1 86 ? -0.539 -7.025 13.398 1.00 97.44 86 LYS A N 1
ATOM 698 C CA . LYS A 1 86 ? 0.814 -6.473 13.240 1.00 97.44 86 LYS A CA 1
ATOM 699 C C . LYS A 1 86 ? 1.879 -7.553 13.443 1.00 97.44 86 LYS A C 1
ATOM 701 O O . LYS A 1 86 ? 2.856 -7.549 12.700 1.00 97.44 86 LYS A O 1
ATOM 706 N N . GLU A 1 87 ? 1.682 -8.439 14.414 1.00 97.38 87 GLU A N 1
ATOM 707 C CA . GLU A 1 87 ? 2.555 -9.589 14.689 1.00 97.38 87 GLU A CA 1
ATOM 708 C C . GLU A 1 87 ? 2.543 -10.568 13.506 1.00 97.38 87 GLU A C 1
ATOM 710 O O . GLU A 1 87 ? 3.588 -10.761 12.891 1.00 97.38 87 GLU A O 1
ATOM 715 N N . ALA A 1 88 ? 1.364 -10.982 13.032 1.00 96.75 88 ALA A N 1
ATOM 716 C CA . ALA A 1 88 ? 1.230 -11.831 11.841 1.00 96.75 88 ALA A CA 1
ATOM 717 C C . ALA A 1 88 ? 1.852 -11.205 10.570 1.00 96.75 88 ALA A C 1
ATOM 719 O O . ALA A 1 88 ? 2.480 -11.871 9.743 1.00 96.75 88 ALA A O 1
ATOM 720 N N . LYS A 1 89 ? 1.733 -9.878 10.391 1.00 95.69 89 LYS A N 1
ATOM 721 C CA . LYS A 1 89 ? 2.401 -9.171 9.279 1.00 95.69 89 LYS A CA 1
ATOM 722 C C . LYS A 1 89 ? 3.929 -9.160 9.423 1.00 95.69 89 LYS A C 1
ATOM 724 O O . LYS A 1 89 ? 4.638 -9.087 8.419 1.00 95.69 89 LYS A O 1
ATOM 729 N N . LYS A 1 90 ? 4.445 -9.171 10.654 1.00 95.94 90 LYS A N 1
ATOM 730 C CA . LYS A 1 90 ? 5.883 -9.246 10.927 1.00 95.94 90 LYS A CA 1
ATOM 731 C C . LYS A 1 90 ? 6.401 -10.653 10.630 1.00 95.94 90 LYS A C 1
ATOM 733 O O . LYS A 1 90 ? 7.389 -10.751 9.913 1.00 95.94 90 LYS A O 1
ATOM 738 N N . GLU A 1 91 ? 5.698 -11.685 11.086 1.00 95.62 91 GLU A N 1
ATOM 739 C CA . GLU A 1 91 ? 6.016 -13.104 10.850 1.00 95.62 91 GLU A CA 1
ATOM 740 C C . GLU A 1 91 ? 6.040 -13.434 9.351 1.00 95.62 91 GLU A C 1
ATOM 742 O O . GLU A 1 91 ? 7.080 -13.803 8.810 1.00 95.62 91 GLU A O 1
ATOM 747 N N . SER A 1 92 ? 4.969 -13.112 8.622 1.00 91.12 92 SER A N 1
ATOM 748 C CA . SER A 1 92 ? 4.932 -13.274 7.155 1.00 91.12 92 SER A CA 1
ATOM 749 C C . SER A 1 92 ? 6.001 -12.461 6.407 1.00 91.12 92 SER A C 1
ATOM 751 O O . SER A 1 92 ? 6.381 -12.777 5.276 1.00 91.12 92 SER A O 1
ATOM 753 N N . ARG A 1 93 ? 6.498 -11.354 6.977 1.00 90.31 93 ARG A N 1
ATOM 754 C CA . ARG A 1 93 ? 7.637 -10.618 6.403 1.00 90.31 93 ARG A CA 1
ATOM 755 C C . ARG A 1 93 ? 8.946 -11.356 6.664 1.00 90.31 93 ARG A C 1
ATOM 757 O O . ARG A 1 93 ? 9.759 -11.432 5.746 1.00 90.31 93 ARG A O 1
ATOM 764 N N . THR A 1 94 ? 9.161 -11.859 7.875 1.00 92.06 94 THR A N 1
ATOM 765 C CA . THR A 1 94 ? 10.369 -12.617 8.219 1.00 92.06 94 THR A CA 1
ATOM 766 C C . THR A 1 94 ? 10.443 -13.929 7.446 1.00 92.06 94 THR A C 1
ATOM 768 O O . THR A 1 94 ? 11.492 -14.222 6.888 1.00 92.06 94 THR A O 1
ATOM 771 N N . GLU A 1 95 ? 9.329 -14.646 7.289 1.00 89.88 95 GLU A N 1
ATOM 772 C CA . GLU A 1 95 ? 9.235 -15.858 6.463 1.00 89.88 95 GLU A CA 1
ATOM 773 C C . GLU A 1 95 ? 9.631 -15.581 5.011 1.00 89.88 95 GLU A C 1
ATOM 775 O O . GLU A 1 95 ? 10.524 -16.235 4.481 1.00 89.88 95 GLU A O 1
ATOM 780 N N . ARG A 1 96 ? 9.060 -14.538 4.390 1.00 86.19 96 ARG A N 1
ATOM 781 C CA . ARG A 1 96 ? 9.435 -14.129 3.025 1.00 86.19 96 ARG A CA 1
ATOM 782 C C . ARG A 1 96 ? 10.911 -13.765 2.903 1.00 86.19 96 ARG A C 1
ATOM 784 O O . ARG A 1 96 ? 11.535 -14.081 1.897 1.00 86.19 96 ARG A O 1
ATOM 791 N N . GLN A 1 97 ? 11.475 -13.092 3.904 1.00 86.62 97 GLN A N 1
ATOM 792 C CA . GLN A 1 97 ? 12.899 -12.757 3.911 1.00 86.62 97 GLN A CA 1
ATOM 793 C C . GLN A 1 97 ? 13.777 -14.004 4.054 1.00 86.62 97 GLN A C 1
ATOM 795 O O . GLN A 1 97 ? 14.812 -14.081 3.399 1.00 86.62 97 GLN A O 1
ATOM 800 N N . ASN A 1 98 ? 13.370 -14.976 4.869 1.00 87.50 98 ASN A N 1
ATOM 801 C CA . ASN A 1 98 ? 14.089 -16.235 5.043 1.00 87.50 98 ASN A CA 1
ATOM 802 C C . ASN A 1 98 ? 14.032 -17.087 3.767 1.00 87.50 98 ASN A C 1
ATOM 804 O O . ASN A 1 98 ? 15.074 -17.539 3.301 1.00 87.50 98 ASN A O 1
ATOM 808 N N . MET A 1 99 ? 12.856 -17.212 3.143 1.00 83.88 99 MET A N 1
ATOM 809 C CA . MET A 1 99 ? 12.695 -17.881 1.845 1.00 83.88 99 MET A CA 1
ATOM 810 C C . MET A 1 99 ? 13.540 -17.209 0.754 1.00 83.88 99 MET A C 1
ATOM 812 O O . MET A 1 99 ? 14.235 -17.892 0.009 1.00 83.88 99 MET A O 1
ATOM 816 N N . ALA A 1 100 ? 13.552 -15.871 0.694 1.00 83.56 100 ALA A N 1
ATOM 817 C CA . ALA A 1 100 ? 14.366 -15.135 -0.273 1.00 83.56 100 ALA A CA 1
ATOM 818 C C . ALA A 1 100 ? 15.875 -15.346 -0.062 1.00 83.56 100 ALA A C 1
ATOM 820 O O . ALA A 1 100 ? 16.614 -15.481 -1.031 1.00 83.56 100 ALA A O 1
ATOM 821 N N . LYS A 1 101 ? 16.340 -15.418 1.193 1.00 82.88 101 LYS A N 1
ATOM 822 C CA . LYS A 1 101 ? 17.739 -15.755 1.501 1.00 82.88 101 LYS A CA 1
ATOM 823 C C . LYS A 1 101 ? 18.092 -17.180 1.072 1.00 82.88 101 LYS A C 1
ATOM 825 O O . LYS A 1 101 ? 19.181 -17.382 0.552 1.00 82.88 101 LYS A O 1
ATOM 830 N N . ALA A 1 102 ? 17.186 -18.140 1.267 1.00 84.00 102 ALA A N 1
ATOM 831 C CA . ALA A 1 102 ? 17.402 -19.535 0.887 1.00 84.00 102 ALA A CA 1
ATOM 832 C C . ALA A 1 102 ? 17.429 -19.741 -0.640 1.00 84.00 102 ALA A C 1
ATOM 834 O O . ALA A 1 102 ? 18.255 -20.496 -1.141 1.00 84.00 102 ALA A O 1
ATOM 835 N N . MET A 1 103 ? 16.555 -19.054 -1.387 1.00 76.75 103 MET A N 1
ATOM 836 C CA . MET A 1 103 ? 16.481 -19.148 -2.855 1.00 76.75 103 MET A CA 1
ATOM 837 C C . MET A 1 103 ? 17.482 -18.242 -3.598 1.00 76.75 103 MET A C 1
ATOM 839 O O . MET A 1 103 ? 17.688 -18.420 -4.801 1.00 76.75 103 MET A O 1
ATOM 843 N N . GLY A 1 104 ? 18.107 -17.278 -2.912 1.00 73.75 104 GLY A N 1
ATOM 844 C CA . GLY A 1 104 ? 19.121 -16.388 -3.483 1.00 73.75 104 GLY A CA 1
ATOM 845 C C . GLY A 1 104 ? 18.591 -15.514 -4.630 1.00 73.75 104 GLY A C 1
ATOM 846 O O . GLY A 1 104 ? 17.506 -14.942 -4.544 1.00 73.75 104 GLY A O 1
ATOM 847 N N . GLU A 1 105 ? 19.352 -15.407 -5.726 1.00 62.44 105 GLU A N 1
ATOM 848 C CA . GLU A 1 105 ? 19.030 -14.567 -6.899 1.00 62.44 105 GLU A CA 1
ATOM 849 C C . GLU A 1 105 ? 17.768 -14.987 -7.668 1.00 62.44 105 GLU A C 1
ATOM 851 O O . GLU A 1 105 ? 17.204 -14.177 -8.401 1.00 62.44 105 GLU A O 1
ATOM 856 N N . LYS A 1 106 ? 17.279 -16.220 -7.481 1.00 67.00 106 LYS A N 1
ATOM 857 C CA . LYS A 1 106 ? 16.028 -16.692 -8.103 1.00 67.00 106 LYS A CA 1
ATOM 858 C C . LYS A 1 106 ? 14.773 -16.203 -7.376 1.00 67.00 106 LYS A C 1
ATOM 860 O O . LYS A 1 106 ? 13.664 -16.411 -7.867 1.00 67.00 106 LYS A O 1
ATOM 865 N N . ALA A 1 107 ? 14.916 -15.558 -6.216 1.00 68.06 107 ALA A N 1
ATOM 866 C CA . ALA A 1 107 ? 13.787 -14.978 -5.507 1.00 68.06 107 ALA A CA 1
ATOM 867 C C . ALA A 1 107 ? 13.281 -13.735 -6.258 1.00 68.06 107 ALA A C 1
ATOM 869 O O . ALA A 1 107 ? 13.851 -12.646 -6.161 1.00 68.06 107 ALA A O 1
ATOM 870 N N . ILE A 1 108 ? 12.182 -13.900 -6.998 1.00 65.69 108 ILE A N 1
ATOM 871 C CA . ILE A 1 108 ? 11.485 -12.805 -7.680 1.00 65.69 108 ILE A CA 1
ATOM 872 C C . ILE A 1 108 ? 11.143 -11.727 -6.641 1.00 65.69 108 ILE A C 1
ATOM 874 O O . ILE A 1 108 ? 10.388 -11.959 -5.691 1.00 65.69 108 ILE A O 1
ATOM 878 N N . LYS A 1 109 ? 11.724 -10.531 -6.802 1.00 71.31 109 LYS A N 1
ATOM 879 C CA . LYS A 1 109 ? 11.450 -9.382 -5.930 1.00 71.31 109 LYS A CA 1
ATOM 880 C C . LYS A 1 109 ? 9.964 -9.042 -6.033 1.00 71.31 109 LYS A C 1
ATOM 882 O O . LYS A 1 109 ? 9.441 -8.889 -7.132 1.00 71.31 109 LYS A O 1
ATOM 887 N N . GLN A 1 110 ? 9.279 -8.893 -4.897 1.00 80.06 110 GLN A N 1
ATOM 888 C CA . GLN A 1 110 ? 7.884 -8.446 -4.907 1.00 80.06 110 GLN A CA 1
ATOM 889 C C . GLN A 1 110 ? 7.824 -6.978 -5.347 1.00 80.06 110 GLN A C 1
ATOM 891 O O . GLN A 1 110 ? 8.042 -6.074 -4.538 1.00 80.06 110 GLN A O 1
ATOM 896 N N . VAL A 1 111 ? 7.551 -6.751 -6.633 1.00 83.50 111 VAL A N 1
ATOM 897 C CA . VAL A 1 111 ? 7.281 -5.421 -7.187 1.00 83.50 111 VAL A CA 1
ATOM 898 C C . VAL A 1 111 ? 5.944 -4.926 -6.616 1.00 83.50 111 VAL A C 1
ATOM 900 O O . VAL A 1 111 ? 4.960 -5.674 -6.622 1.00 83.50 111 VAL A O 1
ATOM 903 N N . PRO A 1 112 ? 5.881 -3.706 -6.053 1.00 88.81 112 PRO A N 1
ATOM 904 C CA . PRO A 1 112 ? 4.638 -3.170 -5.522 1.00 88.81 112 PRO A CA 1
ATOM 905 C C . PRO A 1 112 ? 3.631 -2.924 -6.649 1.00 88.81 112 PRO A C 1
ATOM 907 O O . PRO A 1 112 ? 3.963 -2.359 -7.685 1.00 88.81 112 PRO A O 1
ATOM 910 N N . LYS A 1 113 ? 2.372 -3.283 -6.396 1.00 91.31 113 LYS A N 1
ATOM 911 C CA . LYS A 1 113 ? 1.235 -2.962 -7.262 1.00 91.31 113 LYS A CA 1
ATOM 912 C C . LYS A 1 113 ? 0.864 -1.486 -7.089 1.00 91.31 113 LYS A C 1
ATOM 914 O O . LYS A 1 113 ? 0.096 -1.140 -6.191 1.00 91.31 113 LYS A O 1
ATOM 919 N N . THR A 1 114 ? 1.495 -0.612 -7.865 1.00 93.94 114 THR A N 1
ATOM 920 C CA . THR A 1 114 ? 1.197 0.829 -7.909 1.00 93.94 114 THR A CA 1
ATOM 921 C C . THR A 1 114 ? 0.127 1.127 -8.963 1.00 93.94 114 THR A C 1
ATOM 923 O O . THR A 1 114 ? -0.143 0.286 -9.816 1.00 93.94 114 THR A O 1
ATOM 926 N N . ILE A 1 115 ? -0.479 2.321 -8.921 1.00 92.56 115 ILE A N 1
ATOM 927 C CA . ILE A 1 115 ? -1.501 2.735 -9.904 1.00 92.56 115 ILE A CA 1
ATOM 928 C C . ILE A 1 115 ? -0.985 2.702 -11.348 1.00 92.56 115 ILE A C 1
ATOM 930 O O . ILE A 1 115 ? -1.735 2.355 -12.246 1.00 92.56 115 ILE A O 1
ATOM 934 N N . GLU A 1 116 ? 0.298 3.000 -11.548 1.00 90.88 116 GLU A N 1
ATOM 935 C CA . GLU A 1 116 ? 0.937 2.969 -12.864 1.00 90.88 116 GLU A CA 1
ATOM 936 C C . GLU A 1 116 ? 1.149 1.529 -13.340 1.00 90.88 116 GLU A C 1
ATOM 938 O O . GLU A 1 116 ? 0.803 1.185 -14.459 1.00 90.88 116 GLU A O 1
ATOM 943 N N . SER A 1 117 ? 1.626 0.645 -12.454 1.00 90.62 117 SER A N 1
ATOM 944 C CA . SER A 1 117 ? 1.826 -0.776 -12.773 1.00 90.62 117 SER A CA 1
ATOM 945 C C . SER A 1 117 ? 0.523 -1.522 -13.067 1.00 90.62 117 SER A C 1
ATOM 947 O O . SER A 1 117 ? 0.569 -2.600 -13.652 1.00 90.62 117 SER A O 1
ATOM 949 N N . MET A 1 118 ? -0.610 -1.017 -12.581 1.00 90.50 118 MET A N 1
ATOM 950 C CA . MET A 1 118 ? -1.932 -1.615 -12.784 1.00 90.50 118 MET A CA 1
ATOM 951 C C . MET A 1 118 ? -2.713 -0.952 -13.916 1.00 90.50 118 MET A C 1
ATOM 953 O O . MET A 1 118 ? -3.864 -1.321 -14.137 1.00 90.50 118 MET A O 1
ATOM 957 N N . ARG A 1 119 ? -2.130 0.046 -14.583 1.00 92.50 119 ARG A N 1
ATOM 958 C CA . ARG A 1 119 ? -2.776 0.715 -15.701 1.00 92.50 119 ARG A CA 1
ATOM 959 C C . ARG A 1 119 ? -2.884 -0.256 -16.870 1.00 92.50 119 ARG A C 1
ATOM 961 O O . ARG A 1 119 ? -1.927 -0.965 -17.173 1.00 92.50 119 ARG A O 1
ATOM 968 N N . GLU A 1 120 ? -4.050 -0.292 -17.501 1.00 90.62 120 GLU A N 1
ATOM 969 C CA . GLU A 1 120 ? -4.203 -1.002 -18.767 1.00 90.62 120 GLU A CA 1
ATOM 970 C C . GLU A 1 120 ? -3.405 -0.243 -19.837 1.00 90.62 120 GLU A C 1
ATOM 972 O O . GLU A 1 120 ? -3.465 0.990 -19.857 1.00 90.62 120 GLU A O 1
ATOM 977 N N . PRO A 1 121 ? -2.601 -0.936 -20.662 1.00 89.62 121 PRO A N 1
ATOM 978 C CA . PRO A 1 121 ? -1.870 -0.279 -21.732 1.00 89.62 121 PRO A CA 1
ATOM 979 C C . PRO A 1 121 ? -2.867 0.352 -22.708 1.00 89.62 121 PRO A C 1
ATOM 981 O O . PRO A 1 121 ? -3.786 -0.314 -23.185 1.00 89.62 121 PRO A O 1
ATOM 984 N N . ASP A 1 122 ? -2.691 1.647 -22.973 1.00 89.00 122 ASP A N 1
ATOM 985 C CA . ASP A 1 122 ? -3.500 2.373 -23.950 1.00 89.00 122 ASP A CA 1
ATOM 986 C C . ASP A 1 122 ? -3.183 1.868 -25.370 1.00 89.00 122 ASP A C 1
ATOM 988 O O . ASP A 1 122 ? -2.052 1.482 -25.660 1.00 89.00 122 ASP A O 1
ATOM 992 N N . GLU A 1 123 ? -4.151 1.942 -26.287 1.00 88.00 123 GLU A N 1
ATOM 993 C CA . GLU A 1 123 ? -4.002 1.467 -27.678 1.00 88.00 123 GLU A CA 1
ATOM 994 C C . GLU A 1 123 ? -2.850 2.143 -28.442 1.00 88.00 123 GLU A C 1
ATOM 996 O O . GLU A 1 123 ? -2.312 1.581 -29.391 1.00 88.00 123 GLU A O 1
ATOM 1001 N N . THR A 1 124 ? -2.465 3.358 -28.046 1.00 88.06 124 THR A N 1
ATOM 1002 C CA . THR A 1 124 ? -1.370 4.110 -28.674 1.00 88.06 124 THR A CA 1
ATOM 1003 C C . THR A 1 124 ? -0.001 3.813 -28.062 1.00 88.06 124 THR A C 1
ATOM 1005 O O . THR A 1 124 ? 0.986 4.415 -28.484 1.00 88.06 124 THR A O 1
ATOM 1008 N N . MET A 1 125 ? 0.071 2.982 -27.019 1.00 89.12 125 MET A N 1
ATOM 1009 C CA . MET A 1 125 ? 1.327 2.669 -26.345 1.00 89.12 125 MET A CA 1
ATOM 1010 C C . MET A 1 125 ? 2.069 1.568 -27.104 1.00 89.12 125 MET A C 1
ATOM 1012 O O . MET A 1 125 ? 1.508 0.515 -27.389 1.00 89.12 125 MET A O 1
ATOM 1016 N N . VAL A 1 126 ? 3.340 1.817 -27.415 1.00 87.50 126 VAL A N 1
ATOM 1017 C CA . VAL A 1 126 ? 4.199 0.850 -28.107 1.00 87.50 126 VAL A CA 1
ATOM 1018 C C . VAL A 1 126 ? 4.622 -0.254 -27.140 1.00 87.50 126 VAL A C 1
ATOM 1020 O O . VAL A 1 126 ? 5.013 0.036 -26.003 1.00 87.50 126 VAL A O 1
ATOM 1023 N N . ASP A 1 127 ? 4.555 -1.508 -27.588 1.00 87.88 127 ASP A N 1
ATOM 1024 C CA . ASP A 1 127 ? 5.084 -2.641 -26.833 1.00 87.88 127 ASP A CA 1
ATOM 1025 C C . ASP A 1 127 ? 6.623 -2.596 -26.871 1.00 87.88 127 ASP A C 1
ATOM 1027 O O . ASP A 1 127 ? 7.207 -2.626 -27.956 1.00 87.88 127 ASP A O 1
ATOM 1031 N N . PRO A 1 128 ? 7.313 -2.513 -25.718 1.00 85.19 128 PRO A N 1
ATOM 1032 C CA . PRO A 1 128 ? 8.773 -2.488 -25.687 1.00 85.19 128 PRO A CA 1
ATOM 1033 C C . PRO A 1 128 ? 9.423 -3.749 -26.269 1.00 85.19 128 PRO A C 1
ATOM 1035 O O . PRO A 1 128 ? 10.615 -3.713 -26.579 1.00 85.19 128 PRO A O 1
ATOM 1038 N N . GLU A 1 129 ? 8.694 -4.863 -26.395 1.00 87.00 129 GLU A N 1
ATOM 1039 C CA . GLU A 1 129 ? 9.237 -6.091 -26.975 1.00 87.00 129 GLU A CA 1
ATOM 1040 C C . GLU A 1 129 ? 9.018 -6.239 -28.487 1.00 87.00 129 GLU A C 1
ATOM 1042 O O . GLU A 1 129 ? 9.564 -7.181 -29.062 1.00 87.00 129 GLU A O 1
ATOM 1047 N N . ASP A 1 130 ? 8.335 -5.291 -29.136 1.00 91.44 130 ASP A N 1
ATOM 1048 C CA . ASP A 1 130 ? 8.061 -5.315 -30.576 1.00 91.44 130 ASP A CA 1
ATOM 1049 C C . AS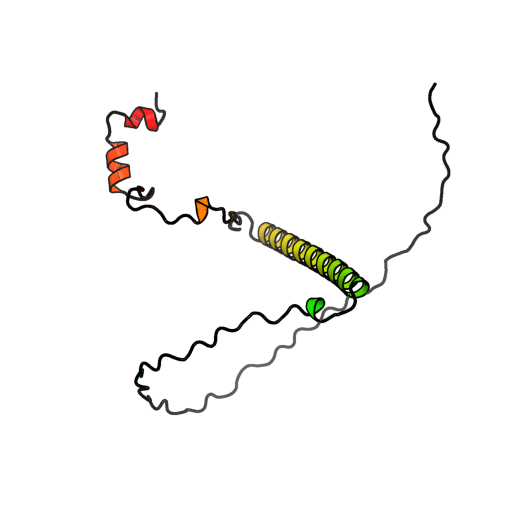P A 1 130 ? 9.355 -5.281 -31.418 1.00 91.44 130 ASP A C 1
ATOM 1051 O O . ASP A 1 130 ? 10.178 -4.365 -31.320 1.00 91.44 130 ASP A O 1
ATOM 1055 N N . GLU A 1 131 ? 9.557 -6.315 -32.238 1.00 89.19 131 GLU A N 1
ATOM 1056 C CA . GLU A 1 131 ? 10.759 -6.492 -33.056 1.00 89.19 131 GLU A CA 1
ATOM 1057 C C . GLU A 1 131 ? 10.826 -5.503 -34.226 1.00 89.19 131 GLU A C 1
ATOM 1059 O O . GLU A 1 131 ? 11.924 -5.074 -34.580 1.00 89.19 131 GLU A O 1
ATOM 1064 N N . GLU A 1 132 ? 9.684 -5.110 -34.801 1.00 89.12 132 GLU A N 1
ATOM 1065 C CA . GLU A 1 132 ? 9.636 -4.172 -35.933 1.00 89.12 132 GLU A CA 1
ATOM 1066 C C . GLU A 1 132 ? 10.153 -2.796 -35.500 1.00 89.12 132 GLU A C 1
ATOM 1068 O O . GLU A 1 132 ? 11.077 -2.246 -36.103 1.00 89.12 132 GLU A O 1
ATOM 1073 N N . VAL A 1 133 ? 9.656 -2.309 -34.360 1.00 88.69 133 VAL A N 1
ATOM 1074 C CA . VAL A 1 133 ? 10.053 -1.021 -33.781 1.00 88.69 133 VAL A CA 1
ATOM 1075 C C . VAL A 1 133 ? 11.539 -1.000 -33.427 1.00 88.69 133 VAL A C 1
ATOM 1077 O O . VAL A 1 133 ? 12.238 -0.041 -33.752 1.00 88.69 133 VAL A O 1
ATOM 1080 N N . LYS A 1 134 ? 12.064 -2.068 -32.812 1.00 90.31 134 LYS A N 1
ATOM 1081 C CA . LYS A 1 134 ? 13.494 -2.157 -32.462 1.00 90.31 134 LYS A CA 1
ATOM 1082 C C . LYS A 1 134 ? 14.397 -2.082 -33.694 1.00 90.31 134 LYS A C 1
ATOM 1084 O O . LYS A 1 134 ? 15.486 -1.509 -33.625 1.00 90.31 134 LYS A O 1
ATOM 1089 N N . ILE A 1 135 ? 13.980 -2.690 -34.805 1.00 91.00 135 ILE A N 1
ATOM 1090 C CA . ILE A 1 135 ? 14.743 -2.660 -36.055 1.00 91.00 135 ILE A CA 1
ATOM 1091 C C . ILE A 1 135 ? 14.743 -1.242 -36.623 1.00 91.00 135 ILE A C 1
ATOM 1093 O O . ILE A 1 135 ? 15.824 -0.728 -36.924 1.00 91.00 135 ILE A O 1
ATOM 1097 N N . ASP A 1 136 ? 13.581 -0.595 -36.687 1.00 89.88 136 ASP A N 1
ATOM 1098 C CA . ASP A 1 136 ? 13.446 0.780 -37.171 1.00 89.88 136 ASP A CA 1
ATOM 1099 C C . ASP A 1 136 ? 14.284 1.760 -36.335 1.00 89.88 136 ASP A C 1
ATOM 1101 O O . ASP A 1 136 ? 15.079 2.525 -36.884 1.00 89.88 136 ASP A O 1
ATOM 1105 N N . GLU A 1 137 ? 14.217 1.666 -35.003 1.00 89.00 137 GLU A N 1
ATOM 1106 C CA . GLU A 1 137 ? 15.038 2.469 -34.086 1.00 89.00 137 GLU A CA 1
ATOM 1107 C C . GLU A 1 137 ? 16.547 2.229 -34.271 1.00 89.00 137 GLU A C 1
ATOM 1109 O O . GLU A 1 137 ? 17.364 3.138 -34.096 1.00 89.00 137 GLU A O 1
ATOM 1114 N N . SER A 1 138 ? 16.950 1.002 -34.622 1.00 90.31 138 SER A N 1
ATOM 1115 C CA . SER A 1 138 ? 18.363 0.649 -34.811 1.00 90.31 138 SER A CA 1
ATOM 1116 C C . SER A 1 138 ? 18.952 1.153 -36.131 1.00 90.31 138 SER A C 1
ATOM 1118 O O . SER A 1 138 ? 20.162 1.397 -36.207 1.00 90.31 138 SER A O 1
ATOM 1120 N N . LEU A 1 139 ? 18.108 1.295 -37.156 1.00 91.00 139 LEU A N 1
ATOM 1121 C CA . LEU A 1 139 ? 18.486 1.715 -38.505 1.00 91.00 139 LEU A CA 1
ATOM 1122 C C . LEU A 1 139 ? 18.310 3.224 -38.731 1.00 91.00 139 LEU A C 1
ATOM 1124 O O . LEU A 1 139 ? 18.837 3.739 -39.717 1.00 91.00 139 LEU A O 1
ATOM 1128 N N . ASP A 1 140 ? 17.632 3.921 -37.818 1.00 92.81 140 ASP A N 1
ATOM 1129 C CA . ASP A 1 140 ? 17.429 5.371 -37.844 1.00 92.81 140 ASP A CA 1
ATOM 1130 C C . ASP A 1 140 ? 18.756 6.159 -37.830 1.00 92.81 140 ASP A C 1
ATOM 1132 O O . ASP A 1 140 ? 19.753 5.763 -37.204 1.00 92.81 140 ASP A O 1
ATOM 1136 N N . GLU A 1 141 ? 18.762 7.329 -38.478 1.00 90.56 141 GLU A N 1
ATOM 1137 C CA . GLU A 1 141 ? 19.907 8.237 -38.518 1.00 90.56 141 GLU A CA 1
ATOM 1138 C C . GLU A 1 141 ? 20.347 8.685 -37.116 1.00 90.56 141 GLU A C 1
ATOM 1140 O O . GLU A 1 141 ? 21.527 8.979 -36.901 1.00 90.56 141 GLU A O 1
ATOM 1145 N N . MET A 1 142 ? 19.429 8.704 -36.140 1.00 89.25 142 MET A N 1
ATOM 1146 C CA . MET A 1 142 ? 19.725 9.076 -34.755 1.00 89.25 142 MET A CA 1
ATOM 1147 C C . MET A 1 142 ? 20.078 7.884 -33.846 1.00 89.25 142 MET A C 1
ATOM 1149 O O . MET A 1 142 ? 20.375 8.069 -32.663 1.00 89.25 142 MET A O 1
ATOM 1153 N N . SER A 1 143 ? 20.148 6.661 -34.375 1.00 91.81 143 SER A N 1
ATOM 1154 C CA . SER A 1 143 ? 20.463 5.450 -33.598 1.00 91.81 143 SER A CA 1
ATOM 1155 C C . SER A 1 143 ? 21.795 5.532 -32.829 1.00 91.81 143 SER A C 1
ATOM 1157 O O . SER A 1 143 ? 21.916 4.984 -31.732 1.00 91.81 143 SER A O 1
ATOM 1159 N N . ALA A 1 144 ? 22.807 6.232 -33.360 1.00 90.88 144 ALA A N 1
ATOM 1160 C CA . ALA A 1 144 ? 24.093 6.450 -32.682 1.00 90.88 144 ALA A CA 1
ATOM 1161 C C . ALA A 1 144 ? 23.967 7.331 -31.420 1.00 90.88 144 ALA A C 1
ATOM 1163 O O . ALA A 1 144 ? 24.684 7.125 -30.438 1.00 90.88 144 ALA A O 1
ATOM 1164 N N . TYR A 1 145 ? 23.027 8.282 -31.416 1.00 90.38 145 TYR A N 1
ATOM 1165 C CA . TYR A 1 145 ? 22.746 9.145 -30.266 1.00 90.38 145 TYR A CA 1
ATOM 1166 C C . TYR A 1 145 ? 22.095 8.357 -29.123 1.00 90.38 145 TYR A C 1
ATOM 1168 O O . TYR A 1 145 ? 22.522 8.460 -27.973 1.00 90.38 145 TYR A O 1
ATOM 1176 N N . PHE A 1 146 ? 21.104 7.516 -29.435 1.00 85.31 146 PHE A N 1
ATOM 1177 C CA . PHE A 1 146 ? 20.407 6.703 -28.432 1.00 85.31 146 PHE A CA 1
ATOM 1178 C C . PHE A 1 146 ? 21.280 5.577 -27.860 1.00 85.31 146 PHE A C 1
ATOM 1180 O O . PHE A 1 146 ? 21.182 5.277 -26.668 1.00 85.31 146 PHE A O 1
ATOM 1187 N N . ARG A 1 147 ? 22.201 5.023 -28.664 1.00 88.75 147 ARG A N 1
ATOM 1188 C CA . ARG A 1 147 ? 23.232 4.075 -28.205 1.00 88.75 147 ARG A CA 1
ATOM 1189 C C . ARG A 1 147 ? 24.338 4.714 -27.358 1.00 88.75 147 ARG A C 1
ATOM 1191 O O . ARG A 1 147 ? 25.055 3.990 -26.675 1.00 88.75 147 ARG A O 1
ATOM 1198 N N . LYS A 1 148 ? 24.419 6.052 -27.324 1.00 85.50 148 LYS A N 1
ATOM 1199 C CA . LYS A 1 148 ? 25.464 6.828 -26.626 1.00 85.50 148 LYS A CA 1
ATOM 1200 C C . LYS A 1 148 ? 26.880 6.469 -27.093 1.00 85.50 148 LYS A C 1
ATOM 1202 O O . LYS A 1 148 ? 27.806 6.427 -26.287 1.00 85.50 148 LYS A O 1
ATOM 1207 N N . ASP A 1 149 ? 27.033 6.235 -28.394 1.00 80.38 149 ASP A N 1
ATOM 1208 C CA . ASP A 1 149 ? 28.322 5.920 -29.026 1.00 80.38 149 ASP A CA 1
ATOM 1209 C C . ASP A 1 149 ? 29.128 7.189 -29.406 1.00 80.38 149 ASP A C 1
ATOM 1211 O O . ASP A 1 149 ? 30.215 7.084 -29.978 1.00 80.38 149 ASP A O 1
ATOM 1215 N N . VAL A 1 150 ? 28.603 8.385 -29.088 1.00 60.50 150 VAL A N 1
ATOM 1216 C CA . VAL A 1 150 ? 29.186 9.718 -29.357 1.00 60.50 150 VAL A CA 1
ATOM 1217 C C . VAL A 1 150 ? 29.460 10.472 -28.060 1.00 60.50 150 VAL A C 1
ATOM 1219 O O . VAL A 1 150 ? 28.567 10.471 -27.180 1.00 60.50 150 VAL A O 1
#

Foldseek 3Di:
DDDDDDDDDDDPDDDDPPDPDDDDDDDDDDDDDDDDDDDDDPPDPPPPDPPPPPPPPDDPPDPPLVPPPDPVVSVVVVVVVVVVVVVVVVVVVVVLVVVCVVVDPPSDPPDDPDPVNPDDDDPPDDDPPDPVVVVCCCPDPCVCVVVVVD

Radius of gyration: 32.6 Å; chains: 1; bounding box: 58×76×80 Å

pLDDT: mean 70.97, std 23.1, range [31.19, 97.44]